Protein AF-A0AB32X8G5-F1 (afdb_monomer_lite)

InterPro domains:
  IPR026834 LHH [PF14411] (61-135)

Secondary structure (DSSP, 8-state):
-------PBPTTTTT--GGGS-HHHHHHHHT-EEEEETTEEEEE-TTS--TT-B-TTS-BHHHHHHTTPPPBPTTSSBEEEEEGGG-TTSPEEEEEHHHHHHTHHHHT---SPP---HHHHHHHHHHHHHHHHHHHHHTT-

Foldseek 3Di:
DPPPAQDFAACVNVVHDLVPADPLVSVQQVQFTWHQAPNAIETHNCQFADQQDADPVRHGQLNCLLQLHFGQGPVRAGWDWAFALLDPNGYTYIDGPVSCVVCVCSRHVHPDDRPDDPVVVSVSSSVVSSVVSVSVVVVVD

pLDDT: mean 88.37, std 14.21, range [30.33, 98.25]

Organism: Helicobacter pylori (strain Cuz20) (NCBI:txid765964)

Structure (mmCIF, N/CA/C/O backbone):
data_AF-A0AB32X8G5-F1
#
_entry.id   AF-A0AB32X8G5-F1
#
loop_
_atom_site.group_PDB
_atom_site.id
_atom_site.type_symbol
_atom_site.label_atom_id
_atom_site.label_alt_id
_atom_site.label_comp_id
_atom_site.label_asym_id
_atom_site.label_entity_id
_atom_site.label_seq_id
_atom_site.pdbx_PDB_ins_code
_atom_site.Cartn_x
_atom_site.Cartn_y
_atom_site.Cartn_z
_atom_site.occupancy
_atom_site.B_iso_or_equiv
_atom_site.auth_seq_id
_atom_site.auth_comp_id
_atom_site.auth_asym_id
_atom_site.auth_atom_id
_atom_site.pdbx_PDB_model_num
ATOM 1 N N . MET A 1 1 ? -16.041 -25.277 3.863 1.00 33.50 1 MET A N 1
ATOM 2 C CA . MET A 1 1 ? -14.688 -25.232 3.270 1.00 33.50 1 MET A CA 1
ATOM 3 C C . MET A 1 1 ? -13.905 -24.215 4.073 1.00 33.50 1 MET A C 1
ATOM 5 O O . MET A 1 1 ? -14.463 -23.167 4.351 1.00 33.50 1 MET A O 1
ATOM 9 N N . LYS A 1 2 ? -12.709 -24.550 4.563 1.00 30.33 2 LYS A N 1
ATOM 10 C CA . LYS A 1 2 ? -11.833 -23.543 5.172 1.00 30.33 2 LYS A CA 1
ATOM 11 C C . LYS A 1 2 ? -11.237 -22.757 4.008 1.00 30.33 2 LYS A C 1
ATOM 13 O O . LYS A 1 2 ? -10.547 -23.369 3.200 1.00 30.33 2 LYS A O 1
ATOM 18 N N . ASP A 1 3 ? -11.580 -21.481 3.873 1.00 35.88 3 ASP A N 1
ATOM 19 C CA . ASP A 1 3 ? -10.955 -20.600 2.888 1.00 35.88 3 ASP A CA 1
ATOM 20 C C . ASP A 1 3 ? -9.457 -20.511 3.209 1.00 35.88 3 ASP A C 1
ATOM 22 O O . ASP A 1 3 ? -9.061 -20.055 4.279 1.00 35.88 3 ASP A O 1
ATOM 26 N N . ILE A 1 4 ? -8.620 -21.022 2.307 1.00 39.66 4 ILE A N 1
ATOM 27 C CA . ILE A 1 4 ? -7.153 -21.047 2.431 1.00 39.66 4 ILE A CA 1
ATOM 28 C C . ILE A 1 4 ? -6.580 -19.727 1.877 1.00 39.66 4 ILE A C 1
ATOM 30 O O . ILE A 1 4 ? -5.634 -19.739 1.102 1.00 39.66 4 ILE A O 1
ATOM 34 N N . SER A 1 5 ? -7.187 -18.575 2.182 1.00 46.22 5 SER A N 1
ATOM 35 C CA . SER A 1 5 ? -6.839 -17.307 1.511 1.00 46.22 5 SER A CA 1
ATOM 36 C C . SER A 1 5 ? -6.097 -16.285 2.370 1.00 46.22 5 SER A C 1
ATOM 38 O O . SER A 1 5 ? -5.919 -15.167 1.912 1.00 46.22 5 SER A O 1
ATOM 40 N N . ASN A 1 6 ? -5.670 -16.629 3.587 1.00 53.47 6 ASN A N 1
ATOM 41 C CA . ASN A 1 6 ? -4.971 -15.692 4.480 1.00 53.47 6 ASN A CA 1
ATOM 42 C C . ASN A 1 6 ? -3.593 -16.231 4.879 1.00 53.47 6 ASN A C 1
ATOM 44 O O . ASN A 1 6 ? -3.297 -16.357 6.066 1.00 53.47 6 ASN A O 1
ATOM 48 N N . GLN A 1 7 ? -2.768 -16.616 3.907 1.00 64.44 7 GLN A N 1
ATOM 49 C CA . GLN A 1 7 ? -1.369 -16.913 4.194 1.00 64.44 7 GLN A CA 1
ATOM 50 C C . GLN A 1 7 ? -0.495 -15.913 3.454 1.00 64.44 7 GLN A C 1
ATOM 52 O O . GLN A 1 7 ? -0.442 -15.919 2.228 1.00 64.44 7 GLN A O 1
ATOM 57 N N . ASP A 1 8 ? 0.151 -15.044 4.228 1.00 79.12 8 ASP A N 1
ATOM 58 C CA . ASP A 1 8 ? 1.194 -14.154 3.737 1.00 79.12 8 ASP A CA 1
ATOM 59 C C . ASP A 1 8 ? 2.262 -14.988 3.015 1.00 79.12 8 ASP A C 1
ATOM 61 O O . ASP A 1 8 ? 2.818 -15.938 3.576 1.00 79.12 8 ASP A O 1
ATOM 65 N N . LEU A 1 9 ? 2.511 -14.645 1.753 1.00 88.12 9 LEU A N 1
ATOM 66 C CA . LEU A 1 9 ? 3.478 -15.311 0.892 1.00 88.12 9 LEU A CA 1
ATOM 67 C C . LEU A 1 9 ? 4.852 -14.654 1.037 1.00 88.12 9 LEU A C 1
ATOM 69 O O . LEU A 1 9 ? 4.972 -13.457 1.321 1.00 88.12 9 LEU A O 1
ATOM 73 N N . SER A 1 10 ? 5.902 -15.432 0.796 1.00 88.88 10 SER A N 1
ATOM 74 C CA . SER A 1 10 ? 7.254 -14.918 0.588 1.00 88.88 10 SER A CA 1
ATOM 75 C C . SER A 1 10 ? 7.521 -14.636 -0.894 1.00 88.88 10 SER A C 1
ATOM 77 O O . SER A 1 10 ? 6.849 -15.168 -1.781 1.00 88.88 10 SER A O 1
ATOM 79 N N . ALA A 1 11 ? 8.562 -13.850 -1.182 1.00 87.81 11 ALA A N 1
ATOM 80 C CA . ALA A 1 11 ? 9.020 -13.626 -2.554 1.00 87.81 11 ALA A CA 1
ATOM 81 C C . ALA A 1 11 ? 9.340 -14.950 -3.281 1.00 87.81 11 ALA A C 1
ATOM 83 O O . ALA A 1 11 ? 9.001 -15.116 -4.452 1.00 87.81 11 ALA A O 1
ATOM 84 N N . SER A 1 12 ? 9.925 -15.923 -2.571 1.00 88.56 12 SER A N 1
ATOM 85 C CA . SER A 1 12 ? 10.227 -17.252 -3.114 1.00 88.56 12 SER A CA 1
ATOM 86 C C . SER A 1 12 ? 8.986 -18.069 -3.463 1.00 88.56 12 SER A C 1
ATOM 88 O O . SER A 1 12 ? 9.007 -18.761 -4.479 1.00 88.56 12 SER A O 1
ATOM 90 N N . ASP A 1 13 ? 7.903 -17.965 -2.684 1.00 89.25 13 ASP A N 1
ATOM 91 C CA . ASP A 1 13 ? 6.652 -18.690 -2.968 1.00 89.25 13 ASP A CA 1
ATOM 92 C C . ASP A 1 13 ? 6.024 -18.233 -4.290 1.00 89.25 13 ASP A C 1
ATOM 94 O O . ASP A 1 13 ? 5.354 -19.002 -4.977 1.00 89.25 13 ASP A O 1
ATOM 98 N N . LEU A 1 14 ? 6.283 -16.980 -4.664 1.00 87.94 14 LEU A N 1
ATOM 99 C CA . LEU A 1 14 ? 5.826 -16.359 -5.901 1.00 87.94 14 LEU A CA 1
ATOM 100 C C . LEU A 1 14 ? 6.855 -16.430 -7.039 1.00 87.94 14 LEU A C 1
ATOM 102 O O . LEU A 1 14 ? 6.602 -15.900 -8.120 1.00 87.94 14 LEU A O 1
ATOM 106 N N . GLY A 1 15 ? 8.016 -17.059 -6.820 1.00 89.81 15 GLY A N 1
ATOM 107 C CA . GLY A 1 15 ? 9.094 -17.114 -7.811 1.00 89.81 15 GLY A CA 1
ATOM 108 C C . GLY A 1 15 ? 9.680 -15.741 -8.162 1.00 89.81 15 GLY A C 1
ATOM 109 O O . GLY A 1 15 ? 10.218 -15.567 -9.254 1.00 89.81 15 GLY A O 1
ATOM 110 N N . ILE A 1 16 ? 9.563 -14.760 -7.262 1.00 89.31 16 ILE A N 1
ATOM 111 C CA . ILE A 1 16 ? 10.069 -13.402 -7.462 1.00 89.31 16 ILE A CA 1
ATOM 112 C C . ILE A 1 16 ? 11.573 -13.395 -7.195 1.00 89.31 16 ILE A C 1
ATOM 114 O O . ILE A 1 16 ? 12.026 -13.584 -6.065 1.00 89.31 16 ILE A O 1
ATOM 118 N N . ASP A 1 17 ? 12.352 -13.121 -8.236 1.00 91.19 17 ASP A N 1
ATOM 119 C CA . ASP A 1 17 ? 13.781 -12.865 -8.100 1.00 91.19 17 ASP A CA 1
ATOM 120 C C . ASP A 1 17 ? 14.014 -11.419 -7.646 1.00 91.19 17 ASP A C 1
ATOM 122 O O . ASP A 1 17 ? 13.997 -10.486 -8.446 1.00 91.19 17 ASP A O 1
ATOM 126 N N . LEU A 1 18 ? 14.263 -11.223 -6.349 1.00 91.06 18 LEU A N 1
ATOM 127 C CA . LEU A 1 18 ? 14.555 -9.901 -5.787 1.00 91.06 18 LEU A CA 1
ATOM 128 C C . LEU A 1 18 ? 15.841 -9.275 -6.358 1.00 91.06 18 LEU A C 1
ATOM 130 O O . LEU A 1 18 ? 16.037 -8.061 -6.256 1.00 91.06 18 LEU A O 1
ATOM 134 N N . SER A 1 19 ? 16.717 -10.070 -6.985 1.00 91.62 19 SER A N 1
ATOM 135 C CA . SER A 1 19 ? 17.991 -9.588 -7.515 1.00 91.62 19 SER A CA 1
ATOM 136 C C . SER A 1 19 ? 17.852 -8.631 -8.698 1.00 91.62 19 SER A C 1
ATOM 138 O O . SER A 1 19 ? 18.757 -7.822 -8.918 1.00 91.62 19 SER A O 1
ATOM 140 N N . VAL A 1 20 ? 16.707 -8.654 -9.386 1.00 89.94 20 VAL A N 1
ATOM 141 C CA . VAL A 1 20 ? 16.425 -7.811 -10.559 1.00 89.94 20 VAL A CA 1
ATOM 142 C C . VAL A 1 20 ? 15.945 -6.399 -10.208 1.00 89.94 20 VAL A C 1
ATOM 144 O O . VAL A 1 20 ? 15.850 -5.555 -11.100 1.00 89.94 20 VAL A O 1
ATOM 147 N N . TYR A 1 21 ? 15.629 -6.137 -8.936 1.00 91.25 21 TYR A N 1
ATOM 148 C CA . TYR A 1 21 ? 15.158 -4.836 -8.453 1.00 91.25 21 TYR A CA 1
ATOM 149 C C . TYR A 1 21 ? 16.320 -3.962 -7.986 1.00 91.25 21 TYR A C 1
ATOM 151 O O . TYR A 1 21 ? 17.347 -4.467 -7.514 1.00 91.25 21 TYR A O 1
ATOM 159 N N . ASN A 1 22 ? 16.165 -2.640 -8.093 1.00 92.50 22 ASN A N 1
ATOM 160 C CA . ASN A 1 22 ? 17.175 -1.726 -7.562 1.00 92.50 22 ASN A CA 1
ATOM 161 C C . ASN A 1 22 ? 17.228 -1.775 -6.024 1.00 92.50 22 ASN A C 1
ATOM 163 O O . ASN A 1 22 ? 16.377 -2.389 -5.385 1.00 92.50 22 ASN A O 1
ATOM 167 N N . GLU A 1 23 ? 18.247 -1.154 -5.430 1.00 94.75 23 GLU A N 1
ATOM 168 C CA . GLU A 1 23 ? 18.486 -1.205 -3.981 1.00 94.75 23 GLU A CA 1
ATOM 169 C C . GLU A 1 23 ? 17.263 -0.765 -3.160 1.00 94.75 23 GLU A C 1
ATOM 171 O O . GLU A 1 23 ? 16.889 -1.449 -2.211 1.00 94.75 23 GLU A O 1
ATOM 176 N N . ILE A 1 24 ? 16.591 0.315 -3.569 1.00 94.94 24 ILE A N 1
ATOM 177 C CA . ILE A 1 24 ? 15.431 0.859 -2.854 1.00 94.94 24 ILE A CA 1
ATOM 178 C C . ILE A 1 24 ? 14.199 -0.032 -3.017 1.00 94.94 24 ILE A C 1
ATOM 180 O O . ILE A 1 24 ? 13.537 -0.361 -2.035 1.00 94.94 24 ILE A O 1
ATOM 184 N N . GLU A 1 25 ? 13.888 -0.445 -4.247 1.00 94.12 25 GLU A N 1
ATOM 185 C CA . GLU A 1 25 ? 12.762 -1.351 -4.513 1.00 94.12 25 GLU A CA 1
ATOM 186 C C . GLU A 1 25 ? 12.924 -2.665 -3.742 1.00 94.12 25 GLU A C 1
ATOM 188 O O . GLU A 1 25 ? 11.992 -3.124 -3.084 1.00 94.12 25 GLU A O 1
ATOM 193 N N . ARG A 1 26 ? 14.131 -3.237 -3.772 1.00 95.19 26 ARG A N 1
ATOM 194 C CA . ARG A 1 26 ? 14.470 -4.469 -3.062 1.00 95.19 26 ARG A CA 1
ATOM 195 C C . ARG A 1 26 ? 14.322 -4.315 -1.558 1.00 95.19 26 ARG A C 1
ATOM 197 O O . ARG A 1 26 ? 13.701 -5.175 -0.947 1.00 95.19 26 ARG A O 1
ATOM 204 N N . GLN A 1 27 ? 14.827 -3.223 -0.984 1.00 95.62 27 GLN A N 1
ATOM 205 C CA . GLN A 1 27 ? 14.679 -2.957 0.443 1.00 95.62 27 GLN A CA 1
ATOM 206 C C . GLN A 1 27 ? 13.199 -2.991 0.855 1.00 95.62 27 GLN A C 1
ATOM 208 O O . GLN A 1 27 ? 12.834 -3.654 1.823 1.00 95.62 27 GLN A O 1
ATOM 213 N N . PHE A 1 28 ? 12.322 -2.323 0.103 1.00 95.88 28 PHE A N 1
ATOM 214 C CA . PHE A 1 28 ? 10.896 -2.321 0.427 1.00 95.88 28 PHE A CA 1
ATOM 215 C C . PHE A 1 28 ? 10.241 -3.697 0.247 1.00 95.88 28 PHE A C 1
ATOM 217 O O . PHE A 1 28 ? 9.390 -4.068 1.057 1.00 95.88 28 PHE A O 1
ATOM 224 N N . LEU A 1 29 ? 10.638 -4.464 -0.772 1.00 95.44 29 LEU A N 1
ATOM 225 C CA . LEU A 1 29 ? 10.162 -5.835 -0.989 1.00 95.44 29 LEU A CA 1
ATOM 226 C C . LEU A 1 29 ? 10.609 -6.786 0.136 1.00 95.44 29 LEU A C 1
ATOM 228 O O . LEU A 1 29 ? 9.822 -7.616 0.579 1.00 95.44 29 LEU A O 1
ATOM 232 N N . GLU A 1 30 ? 11.837 -6.646 0.635 1.00 94.50 30 GLU A N 1
ATOM 233 C CA . GLU A 1 30 ? 12.375 -7.437 1.754 1.00 94.50 30 GLU A CA 1
ATOM 234 C C . GLU A 1 30 ? 11.686 -7.117 3.092 1.00 94.50 30 GLU A C 1
ATOM 236 O O . GLU A 1 30 ? 11.571 -7.978 3.963 1.00 94.50 30 GLU A O 1
ATOM 241 N N . GLU A 1 31 ? 11.188 -5.889 3.258 1.00 94.00 31 GLU A N 1
ATOM 242 C CA . GLU A 1 31 ? 10.407 -5.463 4.427 1.00 94.00 31 GLU A CA 1
ATOM 243 C C . GLU A 1 31 ? 8.924 -5.880 4.367 1.00 94.00 31 GLU A C 1
ATOM 245 O O . GLU A 1 31 ? 8.165 -5.598 5.304 1.00 94.00 31 GLU A O 1
ATOM 250 N N . SER A 1 32 ? 8.499 -6.516 3.274 1.00 95.12 32 SER A N 1
ATOM 251 C CA . SER A 1 32 ? 7.097 -6.806 2.983 1.00 95.12 32 SER A CA 1
ATOM 252 C C . SER A 1 32 ? 6.722 -8.273 3.170 1.00 95.12 32 SER A C 1
ATOM 254 O O . SER A 1 32 ? 7.554 -9.177 3.152 1.00 95.12 32 SER A O 1
ATOM 256 N N . VAL A 1 33 ? 5.417 -8.497 3.288 1.00 94.25 33 VAL A N 1
ATOM 257 C CA . VAL A 1 33 ? 4.777 -9.783 2.997 1.00 94.25 33 VAL A CA 1
ATOM 258 C C . VAL A 1 33 ? 4.028 -9.680 1.675 1.00 94.25 33 VAL A C 1
ATOM 260 O O . VAL A 1 33 ? 3.649 -8.582 1.265 1.00 94.25 33 VAL A O 1
ATOM 2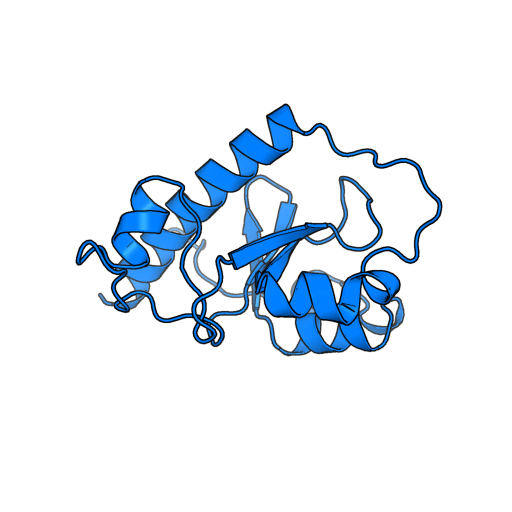63 N N . PHE A 1 34 ? 3.802 -10.801 1.001 1.00 94.44 34 PHE A N 1
ATOM 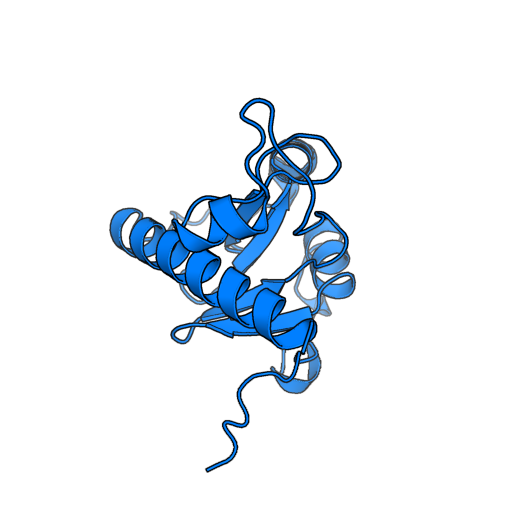264 C CA . PHE A 1 34 ? 3.180 -10.803 -0.318 1.00 94.44 34 PHE A CA 1
ATOM 265 C C . PHE A 1 34 ? 1.7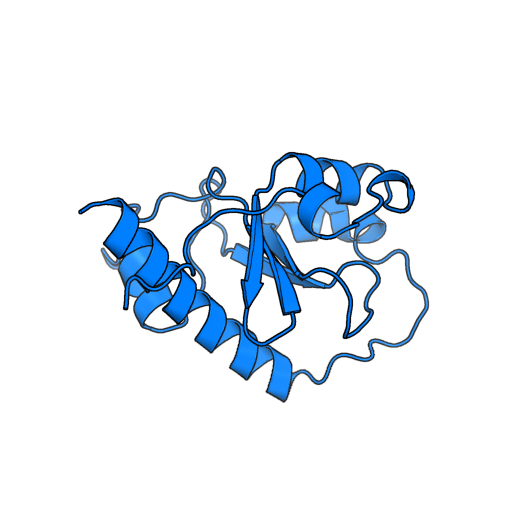82 -11.405 -0.296 1.00 94.44 34 PHE A C 1
ATOM 267 O O . PHE A 1 34 ? 1.468 -12.284 0.504 1.00 94.44 34 PHE A O 1
ATOM 274 N N . ASP A 1 35 ? 0.952 -10.931 -1.216 1.00 93.44 35 ASP A N 1
ATOM 275 C CA . ASP A 1 35 ? -0.400 -11.420 -1.440 1.00 93.44 35 ASP A CA 1
ATOM 276 C C . ASP A 1 35 ? -0.760 -11.334 -2.927 1.00 93.44 35 ASP A C 1
ATOM 278 O O . ASP A 1 35 ? -0.147 -10.578 -3.685 1.00 93.44 35 ASP A O 1
ATOM 282 N N . VAL A 1 36 ? -1.773 -12.086 -3.351 1.00 92.00 36 VAL A N 1
ATOM 283 C CA . VAL A 1 36 ? -2.326 -12.026 -4.704 1.00 92.00 36 VAL A CA 1
ATOM 284 C C . VAL A 1 36 ? -3.763 -11.529 -4.631 1.00 92.00 36 VAL A C 1
ATOM 286 O O . VAL A 1 36 ? -4.696 -12.261 -4.302 1.00 92.00 36 VAL A O 1
ATOM 289 N N . VAL A 1 37 ? -3.961 -10.270 -5.013 1.00 91.38 37 VAL A N 1
ATOM 290 C CA . VAL A 1 37 ? -5.265 -9.608 -4.977 1.00 91.38 37 VAL A CA 1
ATOM 291 C C . VAL A 1 37 ? -5.746 -9.370 -6.400 1.00 91.38 37 VAL A C 1
ATOM 293 O O . VAL A 1 37 ? -5.110 -8.653 -7.162 1.00 91.38 37 VAL A O 1
ATOM 296 N N . ASP A 1 38 ? -6.882 -9.969 -6.770 1.00 89.44 38 ASP A N 1
ATOM 297 C CA . ASP A 1 38 ? -7.484 -9.828 -8.111 1.00 89.44 38 ASP A CA 1
ATOM 298 C C . ASP A 1 38 ? -6.496 -10.126 -9.259 1.00 89.44 38 ASP A C 1
ATOM 300 O O . ASP A 1 38 ? -6.506 -9.467 -10.296 1.00 89.44 38 ASP A O 1
ATOM 304 N N . GLY A 1 39 ? -5.619 -11.117 -9.058 1.00 88.88 39 GLY A N 1
ATOM 305 C CA . GLY A 1 39 ? -4.607 -11.523 -10.037 1.00 88.88 39 GLY A CA 1
ATOM 306 C C . GLY A 1 39 ? -3.358 -10.637 -10.087 1.00 88.88 39 GLY A C 1
ATOM 307 O O . GLY A 1 39 ? -2.492 -10.889 -10.918 1.00 88.88 39 GLY A O 1
ATOM 308 N N . LYS A 1 40 ? -3.237 -9.630 -9.212 1.00 90.75 40 LYS A N 1
ATOM 309 C CA . LYS A 1 40 ? -2.039 -8.791 -9.077 1.00 90.75 40 LYS A CA 1
ATOM 310 C C . LYS A 1 40 ? -1.285 -9.129 -7.794 1.00 90.75 40 LYS A C 1
ATOM 312 O O . LYS A 1 40 ? -1.898 -9.289 -6.739 1.00 90.75 40 LYS A O 1
ATOM 317 N N . ILE A 1 41 ? 0.041 -9.212 -7.884 1.00 93.94 41 ILE A N 1
ATOM 318 C CA . ILE A 1 41 ? 0.906 -9.394 -6.715 1.00 93.94 41 ILE A CA 1
ATOM 319 C C . ILE A 1 41 ? 0.995 -8.063 -5.969 1.00 93.94 41 ILE A C 1
ATOM 321 O O . ILE A 1 41 ? 1.344 -7.039 -6.562 1.00 93.94 41 ILE A O 1
ATOM 325 N N . VAL A 1 42 ? 0.702 -8.086 -4.670 1.00 95.81 42 VAL A N 1
ATOM 326 C CA . VAL A 1 42 ? 0.814 -6.930 -3.784 1.00 95.81 42 VAL A CA 1
ATOM 327 C C . VAL A 1 42 ? 1.809 -7.216 -2.664 1.00 95.81 42 VAL A C 1
ATOM 329 O O . VAL A 1 42 ? 1.711 -8.219 -1.966 1.00 95.81 42 VAL A O 1
ATOM 332 N N . SER A 1 43 ? 2.756 -6.303 -2.493 1.00 96.44 43 SER A N 1
ATOM 333 C CA . SER A 1 43 ? 3.750 -6.263 -1.428 1.00 96.44 43 SER A CA 1
ATOM 334 C C . SER A 1 43 ? 3.219 -5.385 -0.290 1.00 96.44 43 SER A C 1
ATOM 336 O O . SER A 1 43 ? 3.189 -4.155 -0.404 1.00 96.44 43 SER A O 1
ATOM 338 N N . LYS A 1 44 ? 2.753 -6.024 0.788 1.00 96.44 44 LYS A N 1
ATOM 339 C CA . LYS A 1 44 ? 2.102 -5.403 1.951 1.00 96.44 44 LYS A CA 1
ATOM 340 C C . LYS A 1 44 ? 3.139 -5.093 3.035 1.00 96.44 44 LYS A C 1
ATOM 342 O O . LYS A 1 44 ? 3.901 -5.968 3.448 1.00 96.44 44 LYS A O 1
ATOM 347 N N . ARG A 1 45 ? 3.151 -3.860 3.549 1.00 96.25 45 ARG A N 1
ATOM 348 C CA . ARG A 1 45 ? 4.105 -3.379 4.567 1.00 96.25 45 ARG A CA 1
ATOM 349 C C . ARG A 1 45 ? 3.389 -3.093 5.884 1.00 96.25 45 ARG A C 1
ATOM 351 O O . ARG A 1 45 ? 3.263 -1.954 6.321 1.00 96.25 45 ARG A O 1
ATOM 358 N N . ASN A 1 46 ? 2.969 -4.153 6.577 1.00 93.56 46 ASN A N 1
ATOM 359 C CA . ASN A 1 46 ? 2.125 -4.102 7.788 1.00 93.56 46 ASN A CA 1
ATOM 360 C C . ASN A 1 46 ? 2.666 -3.185 8.904 1.00 93.56 46 ASN A C 1
ATOM 362 O O . ASN A 1 46 ? 1.913 -2.729 9.757 1.00 93.56 46 ASN A O 1
ATOM 366 N N . LYS A 1 47 ? 3.978 -2.924 8.930 1.00 94.19 47 LYS A N 1
ATOM 367 C CA . LYS A 1 47 ? 4.641 -2.141 9.982 1.00 94.19 47 LYS A CA 1
ATOM 368 C C . LYS A 1 47 ? 4.580 -0.624 9.773 1.00 94.19 47 LYS A C 1
ATOM 370 O O . LYS A 1 47 ? 4.905 0.092 10.725 1.00 94.19 47 LYS A O 1
ATOM 375 N N . ILE A 1 48 ? 4.196 -0.123 8.591 1.00 95.69 48 ILE A N 1
ATOM 376 C CA . ILE A 1 48 ? 4.254 1.321 8.274 1.00 95.69 48 ILE A CA 1
ATOM 377 C C . ILE A 1 48 ? 2.994 2.098 8.675 1.00 95.69 48 ILE A C 1
ATOM 379 O O . ILE A 1 48 ? 3.007 3.325 8.634 1.00 95.69 48 ILE A O 1
ATOM 383 N N . PHE A 1 49 ? 1.937 1.415 9.119 1.00 96.44 49 PHE A N 1
ATOM 384 C CA . PHE A 1 49 ? 0.717 2.019 9.664 1.00 96.44 49 PHE A CA 1
ATOM 385 C C . PHE A 1 49 ? 0.181 1.188 10.842 1.00 96.44 49 PHE A C 1
ATOM 387 O O . PHE A 1 49 ? 0.621 0.060 11.057 1.00 96.44 49 PHE A O 1
ATOM 394 N N . ASP A 1 50 ? -0.751 1.744 11.616 1.00 96.19 50 ASP A N 1
ATOM 395 C CA . ASP A 1 50 ? -1.527 1.017 12.630 1.00 96.19 50 ASP A CA 1
ATOM 396 C C . ASP A 1 50 ? -3.014 1.079 12.259 1.00 96.19 50 ASP A C 1
ATOM 398 O O . ASP A 1 50 ? -3.550 2.158 12.007 1.00 96.19 50 ASP A O 1
ATOM 402 N N . LYS A 1 51 ? -3.704 -0.069 12.216 1.00 96.06 51 LYS A N 1
ATOM 403 C CA . LYS A 1 51 ? -5.132 -0.141 11.860 1.00 96.06 51 LYS A CA 1
ATOM 404 C C . LYS A 1 51 ? -6.037 0.645 12.819 1.00 96.06 51 LYS A C 1
ATOM 406 O O . LYS A 1 51 ? -7.096 1.108 12.399 1.00 96.06 51 LYS A O 1
ATOM 411 N N . ASN A 1 52 ? -5.626 0.810 14.075 1.00 96.56 52 ASN A N 1
ATOM 412 C CA . ASN A 1 52 ? -6.399 1.494 15.111 1.00 96.56 52 ASN A CA 1
ATOM 413 C C . ASN A 1 52 ? -6.062 2.987 15.228 1.00 96.56 52 ASN A C 1
ATOM 415 O O . ASN A 1 52 ? -6.777 3.710 15.924 1.00 96.56 52 ASN A O 1
ATOM 419 N N . GLU A 1 53 ? -4.996 3.454 1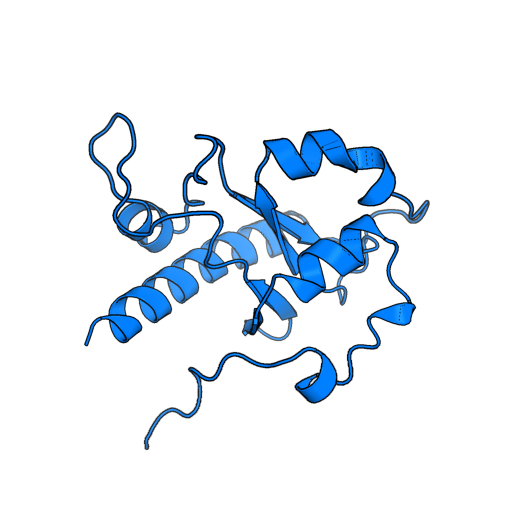4.570 1.00 96.62 53 GLU A N 1
ATOM 420 C CA . GLU A 1 53 ? -4.634 4.871 14.553 1.00 96.62 53 GLU A CA 1
ATOM 421 C C . GLU A 1 53 ? -5.744 5.689 13.898 1.00 96.62 53 GLU A C 1
ATOM 423 O O . GLU A 1 53 ? -6.305 5.290 12.874 1.00 96.62 53 GLU A O 1
ATOM 428 N N . LYS A 1 54 ? -6.077 6.820 14.523 1.00 96.19 54 LYS A N 1
ATOM 429 C CA . LYS A 1 54 ? -7.194 7.673 14.132 1.00 96.19 54 LYS A CA 1
ATOM 430 C C . LYS A 1 54 ? -6.716 8.973 13.516 1.00 96.19 54 LYS A C 1
ATOM 432 O O . LYS A 1 54 ? -5.770 9.587 13.998 1.00 96.19 54 LYS A O 1
ATOM 437 N N . ASP A 1 55 ? -7.431 9.418 12.493 1.00 91.19 55 ASP A N 1
ATOM 438 C CA . ASP A 1 55 ? -7.234 10.732 11.899 1.00 91.19 55 ASP A CA 1
ATOM 439 C C . ASP A 1 55 ? -7.843 11.864 12.752 1.00 91.19 55 ASP A C 1
ATOM 441 O O . ASP A 1 55 ? -8.474 11.641 13.790 1.00 91.19 55 ASP A O 1
ATOM 445 N N . GLY A 1 56 ? -7.676 13.110 12.293 1.00 90.38 56 GLY A N 1
ATOM 446 C CA . GLY A 1 56 ? -8.208 14.300 12.969 1.00 90.38 56 GLY A CA 1
ATOM 447 C C . GLY A 1 56 ? -9.738 14.346 13.098 1.00 90.38 56 GLY A C 1
ATOM 448 O O . GLY A 1 56 ? -10.249 15.137 13.885 1.00 90.38 56 GLY A O 1
ATOM 449 N N . ASN A 1 57 ? -10.468 13.487 12.380 1.00 92.31 57 ASN A N 1
ATOM 450 C CA . ASN A 1 57 ? -11.919 13.324 12.489 1.00 92.31 57 ASN A CA 1
ATOM 451 C C . ASN A 1 57 ? -12.305 12.116 13.364 1.00 92.31 57 ASN A C 1
ATOM 453 O O . ASN A 1 57 ? -13.455 11.680 13.327 1.00 92.31 57 ASN A O 1
ATOM 457 N N . ASN A 1 58 ? -11.367 11.578 14.157 1.00 94.38 58 ASN A N 1
ATOM 458 C CA . ASN A 1 58 ? -11.549 10.418 15.037 1.00 94.38 58 ASN A CA 1
ATOM 459 C C . ASN A 1 58 ? -11.880 9.114 14.282 1.00 94.38 58 ASN A C 1
ATOM 461 O O . ASN A 1 58 ? -12.441 8.189 14.875 1.00 94.38 58 ASN A O 1
ATOM 465 N N . LYS A 1 59 ? -11.508 9.026 12.999 1.00 96.56 59 LYS A N 1
ATOM 466 C CA . LYS A 1 59 ? -11.714 7.844 12.160 1.00 96.56 59 LYS A CA 1
ATOM 467 C C . LYS A 1 59 ? -10.448 7.006 12.077 1.00 96.56 59 LYS A C 1
ATOM 469 O O . LYS A 1 59 ? -9.396 7.511 11.690 1.00 96.56 59 LYS A O 1
ATOM 474 N N . SER A 1 60 ? -10.554 5.731 12.424 1.00 97.81 60 SER A N 1
ATOM 475 C CA . SER A 1 60 ? -9.445 4.781 12.384 1.00 97.81 60 SER A CA 1
ATOM 476 C C . SER A 1 60 ? -9.018 4.434 10.957 1.00 97.81 60 SER A C 1
ATOM 478 O O . SER A 1 60 ? -9.804 4.495 10.008 1.00 97.81 60 SER A O 1
ATOM 480 N N . ASN A 1 61 ? -7.772 4.001 10.799 1.00 98.12 61 ASN A N 1
ATOM 481 C CA . ASN A 1 61 ? -7.270 3.457 9.542 1.00 98.12 61 ASN A CA 1
ATOM 482 C C . ASN A 1 61 ? -8.088 2.266 9.042 1.00 98.12 61 ASN A C 1
ATOM 484 O O . ASN A 1 61 ? -8.317 2.154 7.837 1.00 98.12 61 ASN A O 1
ATOM 488 N N . LEU A 1 62 ? -8.582 1.420 9.948 1.00 97.88 62 LEU A N 1
ATOM 489 C CA . LEU A 1 62 ? -9.491 0.337 9.599 1.00 97.88 62 LEU A CA 1
ATOM 490 C C . LEU A 1 62 ? -10.775 0.870 8.945 1.00 97.88 62 LEU A C 1
ATOM 492 O O . LEU A 1 62 ? -11.121 0.445 7.844 1.00 97.88 62 LEU A O 1
ATOM 496 N N . GLU A 1 63 ? -11.427 1.862 9.556 1.00 97.88 63 GLU A N 1
ATOM 497 C CA . GLU A 1 63 ? -12.639 2.494 9.011 1.00 97.88 63 GLU A CA 1
ATOM 498 C C . GLU A 1 63 ? -12.379 3.204 7.673 1.00 97.88 63 GLU A C 1
ATOM 500 O O . GLU A 1 63 ? -13.208 3.161 6.762 1.00 97.88 63 GLU A O 1
ATOM 505 N N . ARG A 1 64 ? -11.212 3.840 7.506 1.00 97.88 64 ARG A N 1
ATOM 506 C CA . ARG A 1 64 ? -10.805 4.426 6.216 1.00 97.88 64 ARG A CA 1
ATOM 507 C C . ARG A 1 64 ? -10.728 3.348 5.134 1.00 97.88 64 ARG A C 1
ATOM 509 O O . ARG A 1 64 ? -11.297 3.518 4.053 1.00 97.88 64 ARG A O 1
ATOM 516 N N . MET A 1 65 ? -10.080 2.227 5.432 1.00 98.00 65 MET A N 1
ATOM 517 C CA . MET A 1 65 ? -9.907 1.127 4.485 1.00 98.00 65 MET A CA 1
ATOM 518 C C . MET A 1 65 ? -11.219 0.402 4.156 1.00 98.00 65 MET A C 1
ATOM 520 O O . MET A 1 65 ? -11.446 0.079 2.989 1.00 98.00 65 MET A O 1
ATOM 524 N N . GLN A 1 66 ? -12.138 0.242 5.115 1.00 97.69 66 GLN A N 1
ATOM 525 C CA . GLN A 1 66 ? -13.488 -0.302 4.877 1.00 97.69 66 GLN A CA 1
ATOM 526 C C . GLN A 1 66 ? -14.284 0.513 3.837 1.00 97.69 66 GLN A C 1
ATOM 528 O O . GLN A 1 66 ? -15.074 -0.031 3.059 1.00 97.69 66 GLN A O 1
ATOM 533 N N . GLU A 1 67 ? -14.042 1.820 3.752 1.00 97.06 67 GLU A N 1
ATOM 534 C CA . GLU A 1 67 ? -14.640 2.691 2.733 1.00 97.06 67 GLU A CA 1
ATOM 535 C C . GLU A 1 67 ? -13.900 2.667 1.385 1.00 97.06 67 GLU A C 1
ATOM 537 O O . GLU A 1 67 ? -14.381 3.209 0.382 1.00 97.06 67 GLU A O 1
ATOM 542 N N . GLY A 1 68 ? -12.758 1.983 1.325 1.00 97.19 68 GLY A N 1
ATOM 543 C CA . GLY A 1 68 ? -11.855 1.947 0.177 1.00 97.19 68 GLY A CA 1
ATOM 544 C C . GLY A 1 68 ? -10.898 3.138 0.116 1.00 97.19 68 GLY A C 1
ATOM 545 O O . GLY A 1 68 ? -10.377 3.439 -0.962 1.00 97.19 68 GLY A O 1
ATOM 546 N N . ASN A 1 69 ? -10.693 3.838 1.234 1.00 97.50 69 ASN A N 1
ATOM 547 C CA . ASN A 1 69 ? -9.723 4.921 1.356 1.00 97.50 69 ASN A CA 1
ATOM 548 C C . ASN A 1 69 ? -8.383 4.394 1.878 1.00 97.50 69 ASN A C 1
ATOM 550 O O . ASN A 1 69 ? -8.328 3.402 2.598 1.00 97.50 69 ASN A O 1
ATOM 554 N N . ALA A 1 70 ? -7.301 5.088 1.527 1.00 97.50 70 ALA A N 1
ATOM 555 C CA . ALA A 1 70 ? -5.980 4.750 2.036 1.00 97.50 70 ALA A CA 1
ATOM 556 C C . ALA A 1 70 ? -5.885 5.033 3.550 1.00 97.50 70 ALA A C 1
ATOM 558 O O . ALA A 1 70 ? -6.424 6.056 4.016 1.00 97.50 70 ALA A O 1
ATOM 559 N N . PRO A 1 71 ? -5.187 4.175 4.315 1.00 98.00 71 PRO A N 1
ATOM 560 C CA . PRO A 1 71 ? -4.812 4.496 5.682 1.00 98.00 71 PRO A CA 1
ATOM 561 C C . PRO A 1 71 ? -3.789 5.645 5.702 1.00 98.00 71 PRO A C 1
ATOM 563 O O . PRO A 1 71 ? -3.152 5.967 4.693 1.00 98.00 71 PRO A O 1
ATOM 566 N N . LEU A 1 72 ? -3.648 6.272 6.863 1.00 98.00 72 LEU A N 1
ATOM 567 C CA . LEU A 1 72 ? -2.522 7.121 7.218 1.00 98.00 72 LEU A CA 1
ATOM 568 C C . LEU A 1 72 ? -1.400 6.244 7.777 1.00 98.00 72 LEU A C 1
ATOM 570 O O . LEU A 1 72 ? -1.631 5.394 8.635 1.00 98.00 72 LEU A O 1
ATOM 574 N N . CYS A 1 73 ? -0.194 6.442 7.269 1.00 97.12 73 CYS A N 1
ATOM 575 C CA . CYS A 1 73 ? 1.020 5.815 7.757 1.00 97.12 73 CYS A CA 1
ATOM 576 C C . CYS A 1 73 ? 1.522 6.527 9.021 1.00 97.12 73 CYS A C 1
ATOM 578 O O . CYS A 1 73 ? 1.108 7.642 9.332 1.00 97.12 73 CYS A O 1
ATOM 580 N N . LYS A 1 74 ? 2.468 5.900 9.727 1.00 95.50 74 LYS A N 1
ATOM 581 C CA . LYS A 1 74 ? 3.059 6.404 10.984 1.00 95.50 74 LYS A CA 1
ATOM 582 C C . LYS A 1 74 ? 3.761 7.759 10.856 1.00 95.50 74 LYS A C 1
ATOM 584 O O . LYS A 1 74 ? 4.041 8.402 11.861 1.00 95.50 74 LYS A O 1
ATOM 589 N N . ASP A 1 75 ? 4.080 8.180 9.634 1.00 94.38 75 ASP A N 1
ATOM 590 C CA . ASP A 1 75 ? 4.617 9.508 9.325 1.00 94.38 75 ASP A CA 1
ATOM 591 C C . ASP A 1 75 ? 3.518 10.578 9.153 1.00 94.38 75 ASP A C 1
ATOM 593 O O . ASP A 1 75 ? 3.817 11.724 8.819 1.00 94.38 75 ASP A O 1
ATOM 597 N N . GLY A 1 76 ? 2.250 10.217 9.374 1.00 94.50 76 GLY A N 1
ATOM 598 C CA . GLY A 1 76 ? 1.075 11.069 9.199 1.00 94.50 76 GLY A CA 1
ATOM 599 C C . GLY A 1 76 ? 0.631 11.233 7.743 1.00 94.50 76 GLY A C 1
ATOM 600 O O . GLY A 1 76 ? -0.357 11.922 7.479 1.00 94.50 76 GLY A O 1
ATOM 601 N N . MET A 1 77 ? 1.330 10.615 6.786 1.00 96.31 77 MET A N 1
ATOM 602 C CA . MET A 1 77 ? 1.032 10.735 5.361 1.00 96.31 77 MET A CA 1
ATOM 603 C C . MET A 1 77 ? 0.165 9.579 4.873 1.00 96.31 77 MET A C 1
ATOM 605 O O . MET A 1 77 ? 0.152 8.498 5.447 1.00 96.31 77 MET A O 1
ATOM 609 N N . SER A 1 78 ? -0.582 9.789 3.788 1.00 96.81 78 SER A N 1
ATOM 610 C CA . SER A 1 78 ? -1.377 8.704 3.204 1.00 96.81 78 SER A CA 1
ATOM 611 C C . SER A 1 78 ? -0.483 7.613 2.615 1.00 96.81 78 SER A C 1
ATOM 613 O O . SER A 1 78 ? 0.562 7.902 2.026 1.00 96.81 78 SER A O 1
ATOM 615 N N . MET A 1 79 ? -0.931 6.367 2.747 1.00 98.25 79 MET A N 1
ATOM 616 C CA . MET A 1 79 ? -0.371 5.246 2.004 1.00 98.25 79 MET A CA 1
ATOM 617 C C . MET A 1 79 ? -0.700 5.377 0.514 1.00 98.25 79 MET A C 1
ATOM 619 O O . MET A 1 79 ? -1.811 5.752 0.132 1.00 98.25 79 MET A O 1
ATOM 623 N N . GLU A 1 80 ? 0.252 5.003 -0.326 1.00 97.19 80 GLU A N 1
ATOM 624 C CA . GLU A 1 80 ? 0.129 4.967 -1.774 1.00 97.19 80 GLU A CA 1
ATOM 625 C C . GLU A 1 80 ? 0.445 3.560 -2.293 1.00 97.19 80 GLU A C 1
ATOM 627 O O . GLU A 1 80 ? 1.267 2.844 -1.724 1.00 97.19 80 GLU A O 1
ATOM 632 N N . LEU A 1 81 ? -0.242 3.159 -3.368 1.00 95.88 81 LEU A N 1
ATOM 633 C CA . LEU A 1 81 ? 0.048 1.927 -4.100 1.00 95.88 81 LEU A CA 1
ATOM 634 C C . LEU A 1 81 ? 0.846 2.287 -5.350 1.00 95.88 81 LEU A C 1
ATOM 636 O O . LEU A 1 81 ? 0.354 3.045 -6.192 1.00 95.88 81 LEU A O 1
ATOM 640 N N . HIS A 1 82 ? 2.045 1.730 -5.481 1.00 92.81 82 HIS A N 1
ATOM 641 C CA . HIS A 1 82 ? 2.952 1.996 -6.597 1.00 92.81 82 HIS A CA 1
ATOM 642 C C . HIS A 1 82 ? 3.225 0.723 -7.396 1.00 92.81 82 HIS A C 1
ATOM 644 O O . HIS A 1 82 ? 3.451 -0.322 -6.801 1.00 92.81 82 HIS A O 1
ATOM 650 N N . HIS A 1 83 ? 3.221 0.797 -8.728 1.00 89.94 83 HIS A N 1
ATOM 651 C CA . HIS A 1 83 ? 3.655 -0.332 -9.561 1.00 89.94 83 HIS A CA 1
ATOM 652 C C . HIS A 1 83 ? 5.156 -0.233 -9.790 1.00 89.94 83 HIS A C 1
ATOM 654 O O . HIS A 1 83 ? 5.635 0.748 -10.372 1.00 89.94 83 HIS A O 1
ATOM 660 N N . LEU A 1 84 ? 5.892 -1.264 -9.389 1.00 88.50 84 LEU A N 1
ATOM 661 C CA . LEU A 1 84 ? 7.309 -1.358 -9.707 1.00 88.50 84 LEU A CA 1
ATOM 662 C C . LEU A 1 84 ? 7.500 -1.453 -11.225 1.00 88.50 84 LEU A C 1
ATOM 664 O O . LEU A 1 84 ? 6.711 -2.087 -11.926 1.00 88.50 84 LEU A O 1
ATOM 668 N N . ARG A 1 85 ? 8.541 -0.782 -11.735 1.00 78.50 85 ARG A N 1
ATOM 669 C CA . ARG A 1 85 ? 8.929 -0.755 -13.163 1.00 78.50 85 ARG A CA 1
ATOM 670 C C . ARG A 1 85 ? 7.885 -0.215 -14.157 1.00 78.50 85 ARG A C 1
ATOM 672 O O . ARG A 1 85 ? 8.143 -0.245 -15.358 1.00 78.50 85 ARG A O 1
ATOM 679 N N . GLN A 1 86 ? 6.755 0.316 -13.677 1.00 70.75 86 GLN A N 1
ATOM 680 C CA . GLN A 1 86 ? 5.644 0.833 -14.498 1.00 70.75 86 GLN A CA 1
ATOM 681 C C . GLN A 1 86 ? 5.014 -0.199 -15.457 1.00 70.75 86 GLN A C 1
ATOM 683 O O . GLN A 1 86 ? 4.384 0.187 -16.442 1.00 70.75 86 GLN A O 1
ATOM 688 N N . GLU A 1 87 ? 5.166 -1.488 -15.158 1.00 71.12 87 GLU A N 1
ATOM 689 C CA . GLU A 1 87 ? 4.581 -2.607 -15.908 1.00 71.12 87 GLU A CA 1
ATOM 690 C C . GLU A 1 87 ? 3.190 -2.934 -15.310 1.00 71.12 87 GLU A C 1
ATOM 692 O O . GLU A 1 87 ? 3.026 -2.899 -14.087 1.00 71.12 87 GLU A O 1
ATOM 697 N N . ASP A 1 88 ? 2.158 -3.192 -16.132 1.00 67.44 88 ASP A N 1
ATOM 698 C CA . ASP A 1 88 ? 0.795 -3.479 -15.619 1.00 67.44 88 ASP A CA 1
ATOM 699 C C . ASP A 1 88 ? 0.729 -4.822 -14.864 1.00 67.44 88 ASP A C 1
ATOM 701 O O . ASP A 1 88 ? -0.076 -4.991 -13.945 1.00 67.44 88 ASP A O 1
ATOM 705 N N . ASP A 1 89 ? 1.613 -5.761 -15.200 1.00 71.56 89 ASP A N 1
ATOM 706 C CA . ASP A 1 89 ? 1.849 -7.017 -14.482 1.00 71.56 89 ASP A CA 1
ATOM 707 C C . ASP A 1 89 ? 2.919 -6.898 -13.378 1.00 71.56 89 ASP A C 1
ATOM 709 O O . ASP A 1 89 ? 3.233 -7.882 -12.705 1.00 71.56 89 ASP A O 1
ATOM 713 N N . GLY A 1 90 ? 3.453 -5.694 -13.151 1.00 84.19 90 GLY A N 1
ATOM 714 C CA . GLY A 1 90 ? 4.429 -5.419 -12.105 1.00 84.19 90 GLY A CA 1
ATOM 715 C C . GLY A 1 90 ? 3.855 -5.569 -10.694 1.00 84.19 90 GLY A C 1
ATOM 716 O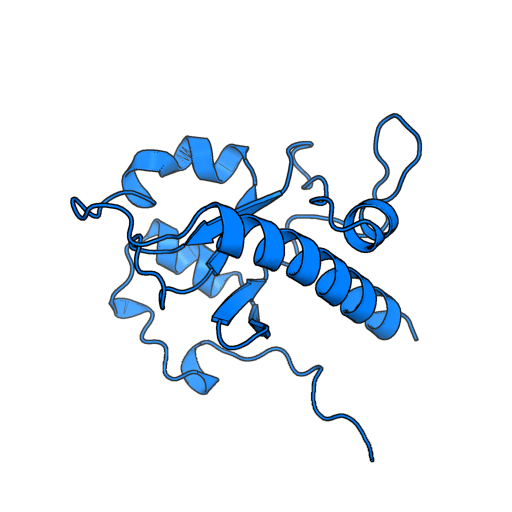 O . GLY A 1 90 ? 2.662 -5.372 -10.447 1.00 84.19 90 GLY A O 1
ATOM 717 N N . ILE A 1 91 ? 4.738 -5.877 -9.738 1.00 92.56 91 ILE A N 1
ATOM 718 C CA . ILE A 1 91 ? 4.392 -5.921 -8.311 1.00 92.56 91 ILE A CA 1
ATOM 719 C C . ILE A 1 91 ? 3.873 -4.548 -7.878 1.00 92.56 91 ILE A C 1
ATOM 721 O O . ILE A 1 91 ? 4.521 -3.523 -8.115 1.00 92.56 91 ILE A O 1
ATOM 725 N N . ILE A 1 92 ? 2.726 -4.537 -7.200 1.00 95.12 92 ILE A N 1
ATOM 726 C CA . ILE A 1 92 ? 2.201 -3.350 -6.530 1.00 95.12 92 ILE A CA 1
ATOM 727 C C . ILE A 1 92 ? 2.770 -3.305 -5.116 1.00 95.12 92 ILE A C 1
ATOM 729 O O . ILE A 1 92 ? 2.652 -4.274 -4.377 1.00 95.12 92 ILE A O 1
ATOM 733 N N . ILE A 1 93 ? 3.349 -2.183 -4.710 1.00 96.19 93 ILE A N 1
ATOM 734 C CA . ILE A 1 93 ? 3.942 -2.011 -3.384 1.00 96.19 93 ILE A CA 1
ATOM 735 C C . ILE A 1 93 ? 3.251 -0.905 -2.588 1.00 96.19 93 ILE A C 1
ATOM 737 O O . ILE A 1 93 ? 2.901 0.144 -3.136 1.00 96.19 93 ILE A O 1
ATOM 741 N N . GLU A 1 94 ? 3.047 -1.148 -1.292 1.00 97.69 94 GLU A N 1
ATOM 742 C CA . GLU A 1 94 ? 2.605 -0.132 -0.334 1.00 97.69 94 GLU A CA 1
ATOM 743 C C . GLU A 1 94 ? 3.773 0.792 0.044 1.00 97.69 94 GLU A C 1
ATOM 745 O O . GLU A 1 94 ? 4.802 0.341 0.544 1.00 97.69 94 GLU A O 1
ATOM 750 N N . LEU A 1 95 ? 3.613 2.098 -0.149 1.00 97.56 95 LEU A N 1
ATOM 751 C CA . LEU A 1 95 ? 4.591 3.118 0.246 1.00 97.56 95 LEU A CA 1
ATOM 752 C C . LEU A 1 95 ? 3.908 4.212 1.058 1.00 97.56 95 LEU A C 1
ATOM 754 O O . LEU A 1 95 ? 2.721 4.483 0.862 1.00 97.56 95 LEU A O 1
ATOM 758 N N . THR A 1 96 ? 4.641 4.901 1.930 1.00 97.69 96 THR A N 1
ATOM 759 C CA . THR A 1 96 ? 4.164 6.209 2.398 1.00 97.69 96 THR A CA 1
ATOM 760 C C . THR A 1 96 ? 4.360 7.255 1.298 1.00 97.69 96 THR A C 1
ATOM 762 O O . THR A 1 96 ? 5.305 7.179 0.507 1.00 97.69 96 THR A O 1
ATOM 765 N N . SER A 1 97 ? 3.503 8.281 1.255 1.00 97.31 97 SER A N 1
ATOM 766 C CA . SER A 1 97 ? 3.697 9.419 0.339 1.00 97.31 97 SER A CA 1
ATOM 767 C C . SER A 1 97 ? 5.080 10.078 0.511 1.00 97.31 97 SER A C 1
ATOM 769 O O . SER A 1 97 ? 5.695 10.537 -0.455 1.00 97.31 97 SER A O 1
ATOM 771 N N . THR A 1 98 ? 5.621 10.075 1.737 1.00 97.38 98 THR A N 1
ATOM 772 C CA . THR A 1 98 ? 6.980 10.557 2.028 1.00 97.38 98 THR A CA 1
ATOM 773 C C . THR A 1 98 ? 8.040 9.713 1.329 1.00 97.38 98 THR A C 1
ATOM 775 O O . THR A 1 98 ? 8.932 10.272 0.690 1.00 97.38 98 THR A O 1
ATOM 778 N N . GLU A 1 99 ? 7.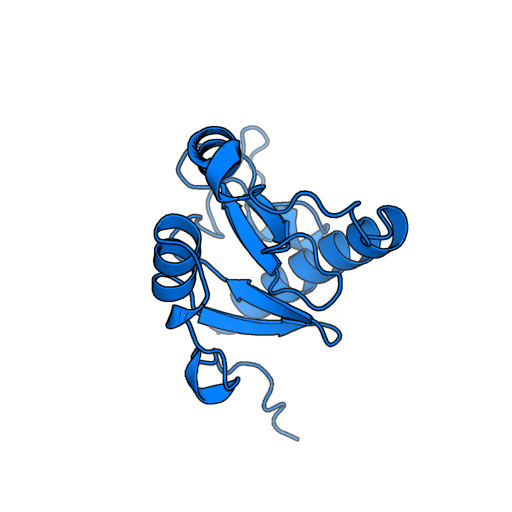954 8.384 1.428 1.00 97.62 99 GLU A N 1
ATOM 779 C CA . GLU A 1 99 ? 8.883 7.460 0.767 1.00 97.62 99 GLU A CA 1
ATOM 780 C C . GLU A 1 99 ? 8.800 7.593 -0.751 1.00 97.62 99 GLU A C 1
ATOM 782 O O . GLU A 1 99 ? 9.829 7.766 -1.404 1.00 97.62 99 GLU A O 1
ATOM 787 N N . HIS A 1 100 ? 7.586 7.610 -1.306 1.00 95.94 100 HIS A N 1
ATOM 788 C CA . HIS A 1 100 ? 7.383 7.753 -2.745 1.00 95.94 100 HIS A CA 1
ATOM 789 C C . HIS A 1 100 ? 8.006 9.052 -3.273 1.00 95.94 100 HIS A C 1
ATOM 791 O O . HIS A 1 100 ? 8.729 9.050 -4.270 1.00 95.94 100 HIS A O 1
ATOM 797 N N . LYS A 1 101 ? 7.821 10.168 -2.559 1.00 96.38 101 LYS A N 1
ATOM 798 C CA . LYS A 1 101 ? 8.445 11.446 -2.919 1.00 96.38 101 LYS A CA 1
ATOM 799 C C . LYS A 1 101 ? 9.966 11.421 -2.763 1.00 96.38 101 LYS A C 1
ATOM 801 O O . LYS A 1 101 ? 10.673 11.963 -3.612 1.00 96.38 101 LYS A O 1
ATOM 806 N N . LYS A 1 102 ? 10.477 10.835 -1.678 1.00 97.25 102 LYS A N 1
ATOM 807 C CA . LYS A 1 102 ? 11.914 10.786 -1.371 1.00 97.25 102 LYS A CA 1
ATOM 808 C C . LYS A 1 102 ? 12.685 9.967 -2.407 1.00 97.25 102 LYS A C 1
ATOM 810 O O . LYS A 1 102 ? 13.745 10.405 -2.842 1.00 97.25 102 LYS A O 1
ATOM 815 N N . TYR A 1 103 ? 12.129 8.830 -2.816 1.00 96.00 103 TYR A N 1
ATOM 816 C CA . TYR A 1 103 ? 12.750 7.870 -3.731 1.00 96.00 103 TYR A CA 1
ATOM 817 C C . TYR A 1 103 ? 12.151 7.911 -5.139 1.00 96.00 103 TYR A C 1
ATOM 819 O O . TYR A 1 103 ? 12.245 6.949 -5.895 1.00 96.00 103 TYR A O 1
ATOM 827 N N . TYR A 1 104 ? 11.548 9.041 -5.520 1.00 93.12 104 TYR A N 1
ATOM 828 C CA . TYR A 1 104 ? 10.858 9.203 -6.802 1.00 93.12 104 TYR A CA 1
ATOM 829 C C . TYR A 1 104 ? 11.708 8.759 -8.002 1.00 93.12 104 TYR A C 1
ATOM 831 O O . TYR A 1 104 ? 11.211 8.105 -8.912 1.00 93.12 104 TYR A O 1
ATOM 839 N N . LYS A 1 105 ? 13.006 9.094 -8.008 1.00 91.88 105 LYS A N 1
ATOM 840 C CA . LYS A 1 105 ? 13.908 8.728 -9.110 1.00 91.88 105 LYS A CA 1
ATOM 841 C C . LYS A 1 105 ? 14.145 7.222 -9.186 1.00 91.88 105 LYS A C 1
ATOM 843 O O . LYS A 1 105 ? 14.137 6.685 -10.286 1.00 91.88 105 LYS A O 1
ATOM 848 N N . ASP A 1 106 ? 14.325 6.570 -8.044 1.00 92.38 106 ASP A N 1
ATOM 849 C CA . ASP A 1 106 ? 14.578 5.131 -7.944 1.00 92.38 106 ASP A CA 1
ATOM 850 C C . ASP A 1 106 ? 13.318 4.314 -8.274 1.00 92.38 106 ASP A C 1
ATOM 852 O O . ASP A 1 106 ? 13.399 3.261 -8.898 1.00 92.38 106 ASP A O 1
ATOM 856 N N . LEU A 1 107 ? 12.137 4.838 -7.930 1.00 90.19 107 LEU A N 1
ATOM 857 C CA . LEU A 1 107 ? 10.830 4.223 -8.197 1.00 90.19 107 LEU A CA 1
ATOM 858 C C . LEU A 1 107 ? 10.324 4.444 -9.637 1.00 90.19 107 LEU A C 1
ATOM 860 O O . LEU A 1 107 ? 9.386 3.772 -10.074 1.00 90.19 107 LEU A O 1
ATOM 864 N N . HIS A 1 108 ? 10.935 5.373 -10.380 1.00 88.06 108 HIS A N 1
ATOM 865 C CA . HIS A 1 108 ? 10.581 5.732 -11.758 1.00 88.06 108 HIS A CA 1
ATOM 866 C C . HIS A 1 108 ? 11.786 5.691 -12.715 1.00 88.06 108 HIS A C 1
ATOM 868 O O . HIS A 1 108 ? 11.929 6.543 -13.594 1.00 88.06 108 HIS A O 1
ATOM 874 N N . LEU A 1 109 ? 12.665 4.694 -12.564 1.00 81.00 109 LEU A N 1
ATOM 875 C CA . LEU A 1 109 ? 13.827 4.507 -13.447 1.00 81.00 109 LEU A CA 1
ATOM 876 C C . LEU A 1 109 ? 13.450 4.099 -14.883 1.00 81.00 109 LEU A C 1
ATOM 878 O O . LEU A 1 109 ? 14.222 4.334 -15.818 1.00 81.00 109 LEU A O 1
ATOM 882 N N . SER A 1 110 ? 12.282 3.482 -15.084 1.00 70.38 110 SER A N 1
ATOM 883 C CA . SER A 1 110 ? 11.820 3.064 -16.407 1.00 70.38 110 SER A CA 1
ATOM 884 C C . SER A 1 110 ? 11.473 4.273 -17.279 1.00 70.38 110 SER A C 1
ATOM 886 O O . SER A 1 110 ? 10.655 5.111 -16.921 1.00 70.38 110 SER A O 1
ATOM 888 N N . LYS A 1 111 ? 12.057 4.335 -18.482 1.00 60.88 111 LYS A N 1
ATOM 889 C CA . LYS A 1 111 ? 11.690 5.313 -19.527 1.00 60.88 111 LYS A CA 1
ATOM 890 C C . LYS A 1 111 ? 10.494 4.868 -20.381 1.00 60.88 111 LYS A C 1
ATOM 892 O O . LYS A 1 111 ? 10.250 5.459 -21.430 1.00 60.88 111 LYS A O 1
ATOM 897 N N . LYS A 1 112 ? 9.816 3.784 -19.994 1.00 65.50 112 LYS A N 1
ATOM 898 C CA . LYS A 1 112 ? 8.639 3.284 -20.708 1.00 65.50 112 LYS A CA 1
ATOM 899 C C . LYS A 1 112 ? 7.462 4.226 -20.454 1.00 65.50 112 LYS A C 1
ATOM 901 O O . LYS A 1 112 ? 7.369 4.837 -19.392 1.00 65.50 112 LYS A O 1
ATOM 906 N N . GLU A 1 113 ? 6.569 4.351 -21.430 1.00 66.31 113 GLU A N 1
ATOM 907 C CA . GLU A 1 113 ? 5.268 4.954 -21.151 1.00 66.31 113 GLU A CA 1
ATOM 908 C C . GLU A 1 113 ? 4.505 4.055 -20.177 1.00 66.31 113 GLU A C 1
ATOM 910 O O . GLU A 1 113 ? 4.609 2.832 -20.237 1.00 66.31 113 GLU A O 1
ATOM 915 N N . SER A 1 114 ? 3.764 4.663 -19.250 1.00 69.00 114 SER A N 1
ATOM 916 C CA . SER A 1 114 ? 2.974 3.897 -18.291 1.00 69.00 114 SER A CA 1
ATOM 917 C C . SER A 1 114 ? 1.879 3.123 -19.020 1.00 69.00 114 SER A C 1
ATOM 919 O O . SER A 1 114 ? 1.005 3.722 -19.642 1.00 69.00 114 SER A O 1
ATOM 921 N N . GLU A 1 115 ? 1.885 1.802 -18.867 1.00 72.81 115 GLU A N 1
ATOM 922 C CA . GLU A 1 115 ? 0.854 0.910 -19.416 1.00 72.81 115 GLU A CA 1
ATOM 923 C C . GLU A 1 115 ? -0.414 0.874 -18.534 1.00 72.81 115 GLU A C 1
ATOM 925 O O . GLU A 1 115 ? -1.392 0.191 -18.835 1.00 72.81 115 GLU A O 1
ATOM 930 N N . ILE A 1 116 ? -0.434 1.644 -17.438 1.00 75.62 116 ILE A N 1
ATOM 931 C CA . ILE A 1 116 ? -1.468 1.567 -16.405 1.00 75.62 116 ILE A CA 1
ATOM 932 C C . ILE A 1 116 ? -2.738 2.298 -16.850 1.00 75.62 116 ILE A C 1
ATOM 934 O O . ILE A 1 116 ? -2.790 3.530 -16.953 1.00 75.62 116 ILE A O 1
ATOM 938 N N . ASN A 1 117 ? -3.838 1.553 -16.966 1.00 84.62 117 ASN A N 1
ATOM 939 C CA . ASN A 1 117 ? -5.168 2.147 -17.051 1.00 84.62 117 ASN A CA 1
ATOM 940 C C . ASN A 1 117 ? -5.562 2.760 -15.695 1.00 84.62 117 ASN A C 1
ATOM 942 O O . ASN A 1 117 ? -5.966 2.065 -14.762 1.00 84.62 117 ASN A O 1
ATOM 946 N N . ARG A 1 118 ? -5.502 4.092 -15.598 1.00 85.56 118 ARG A N 1
ATOM 947 C CA . ARG A 1 118 ? -5.772 4.840 -14.355 1.00 85.56 118 ARG A CA 1
ATOM 948 C C . ARG A 1 118 ? -7.162 4.592 -13.768 1.00 85.56 118 ARG A C 1
ATOM 950 O O . ARG A 1 118 ? -7.311 4.581 -12.549 1.00 85.56 118 ARG A O 1
ATOM 957 N N . SER A 1 119 ? -8.185 4.418 -14.606 1.00 89.75 119 SER A N 1
ATOM 958 C CA . SER A 1 119 ? -9.550 4.167 -14.129 1.00 89.75 119 SER A CA 1
ATOM 959 C C . SER A 1 119 ? -9.660 2.773 -13.512 1.00 89.75 119 SER A C 1
ATOM 961 O O . SER A 1 119 ? -10.133 2.635 -12.381 1.00 89.75 119 SER A O 1
ATOM 963 N N . ALA A 1 120 ? -9.126 1.763 -14.207 1.00 90.25 120 ALA A N 1
ATOM 964 C CA . ALA A 1 120 ? -9.069 0.393 -13.707 1.00 90.25 120 ALA A CA 1
ATOM 965 C C . ALA A 1 120 ? -8.233 0.301 -12.422 1.00 90.25 120 ALA A C 1
ATOM 967 O O . ALA A 1 120 ? -8.670 -0.302 -11.443 1.00 90.25 120 ALA A O 1
ATOM 968 N N . PHE A 1 121 ? -7.087 0.984 -12.372 1.00 90.56 121 PHE A N 1
ATOM 969 C CA . PHE A 1 121 ? -6.246 1.010 -11.180 1.00 90.56 121 PHE A CA 1
ATOM 970 C C . PHE A 1 121 ? -6.924 1.702 -9.994 1.00 90.56 121 PHE A C 1
ATOM 972 O O . PHE A 1 121 ? -6.837 1.226 -8.866 1.00 90.56 121 PHE A O 1
ATOM 979 N N . ASN A 1 122 ? -7.670 2.785 -10.224 1.00 92.50 122 ASN A N 1
ATOM 980 C CA . ASN A 1 122 ? -8.447 3.423 -9.164 1.00 92.50 122 ASN A CA 1
ATOM 981 C C . ASN A 1 122 ? -9.540 2.499 -8.606 1.00 92.50 122 ASN A C 1
ATOM 983 O O . ASN A 1 122 ? -9.782 2.504 -7.396 1.00 92.50 122 ASN A O 1
ATOM 987 N N . ALA A 1 123 ? -10.187 1.702 -9.460 1.00 94.38 123 ALA A N 1
ATOM 988 C CA . ALA A 1 123 ? -11.151 0.696 -9.023 1.00 94.38 123 ALA A CA 1
ATOM 989 C C . ALA A 1 123 ? -10.469 -0.416 -8.210 1.00 94.38 123 ALA A C 1
ATOM 991 O O . ALA A 1 123 ? -10.923 -0.719 -7.103 1.00 94.38 123 ALA A O 1
ATOM 992 N N . PHE A 1 124 ? -9.344 -0.943 -8.708 1.00 94.94 124 PHE A N 1
ATOM 993 C CA . PHE A 1 124 ? -8.507 -1.912 -8.001 1.00 94.94 124 PHE A CA 1
ATOM 994 C C . PHE A 1 124 ? -8.088 -1.390 -6.625 1.00 94.94 124 PHE A C 1
ATOM 996 O O . PHE A 1 124 ? -8.372 -2.033 -5.624 1.00 94.94 124 PHE A O 1
ATOM 1003 N N . ARG A 1 125 ? -7.511 -0.185 -6.545 1.00 96.12 125 ARG A N 1
ATOM 1004 C CA . ARG A 1 125 ? -7.037 0.435 -5.298 1.00 96.12 125 ARG A CA 1
ATOM 1005 C C . ARG A 1 125 ? -8.133 0.511 -4.235 1.00 96.12 125 ARG A C 1
ATOM 1007 O O . ARG A 1 125 ? -7.900 0.188 -3.075 1.00 96.12 125 ARG A O 1
ATOM 1014 N N . ARG A 1 126 ? -9.345 0.926 -4.617 1.00 97.00 126 ARG A N 1
ATOM 1015 C CA . ARG A 1 126 ? -10.481 0.981 -3.682 1.00 97.00 126 ARG A CA 1
ATOM 1016 C C . ARG A 1 126 ? -10.896 -0.408 -3.204 1.00 97.00 126 ARG A C 1
ATOM 1018 O O . ARG A 1 126 ? -11.259 -0.556 -2.041 1.00 97.00 126 ARG A O 1
ATOM 1025 N N . ASN A 1 127 ? -10.877 -1.403 -4.089 1.00 96.88 127 ASN A N 1
ATOM 1026 C CA . ASN A 1 127 ? -11.196 -2.784 -3.732 1.00 96.88 127 ASN A CA 1
ATOM 1027 C C . ASN A 1 127 ? -10.119 -3.399 -2.829 1.00 96.88 127 ASN A C 1
ATOM 1029 O O . ASN A 1 127 ? -10.449 -4.047 -1.840 1.00 96.88 127 ASN A O 1
ATOM 1033 N N . TYR A 1 128 ? -8.851 -3.128 -3.139 1.00 97.31 128 TYR A N 1
ATOM 1034 C CA . TYR A 1 128 ? -7.690 -3.542 -2.368 1.00 97.31 128 TYR A CA 1
ATOM 1035 C C . TYR A 1 128 ? -7.820 -3.107 -0.910 1.00 97.31 128 TYR A C 1
ATOM 1037 O O . TYR A 1 128 ? -7.836 -3.962 -0.033 1.00 97.31 128 TYR A O 1
ATOM 1045 N N . TYR A 1 129 ? -8.037 -1.815 -0.636 1.00 98.00 129 TYR A N 1
ATOM 1046 C CA . TYR A 1 129 ? -8.170 -1.350 0.750 1.00 98.00 129 TYR A CA 1
ATOM 1047 C C . TYR A 1 129 ? -9.349 -1.997 1.487 1.00 98.00 129 TYR A C 1
ATOM 1049 O O . TYR A 1 129 ? -9.230 -2.330 2.662 1.00 98.00 129 TYR A O 1
ATOM 1057 N N . LYS A 1 130 ? -10.465 -2.271 0.804 1.00 97.69 130 LYS A N 1
ATOM 1058 C CA . LYS A 1 130 ? -11.594 -2.982 1.424 1.00 97.69 130 LYS A CA 1
ATOM 1059 C C . LYS A 1 130 ? -11.258 -4.423 1.792 1.00 97.69 130 LYS A C 1
ATOM 1061 O O . LYS A 1 130 ? -11.711 -4.899 2.827 1.00 97.69 130 LYS A O 1
ATOM 1066 N N . LYS A 1 131 ? -10.498 -5.127 0.950 1.00 95.81 131 LYS A N 1
ATOM 1067 C CA . LYS A 1 131 ? -10.008 -6.480 1.253 1.00 95.81 131 LYS A CA 1
ATOM 1068 C C . LYS A 1 131 ? -8.990 -6.448 2.385 1.00 95.81 131 LYS A C 1
ATOM 1070 O O . LYS A 1 131 ? -9.152 -7.180 3.355 1.00 95.81 131 LYS A O 1
ATOM 1075 N N . ARG A 1 132 ? -8.068 -5.486 2.330 1.00 95.44 132 ARG A N 1
ATOM 1076 C CA . ARG A 1 132 ? -7.076 -5.228 3.369 1.00 95.44 132 ARG A CA 1
ATOM 1077 C C . ARG A 1 132 ? -7.711 -4.988 4.738 1.00 95.44 132 ARG A C 1
ATOM 1079 O O . ARG A 1 132 ? -7.248 -5.534 5.730 1.00 95.44 132 ARG A O 1
ATOM 1086 N N . ALA A 1 133 ? -8.806 -4.229 4.797 1.00 96.25 133 ALA A N 1
ATOM 1087 C CA . ALA A 1 133 ? -9.573 -4.043 6.028 1.00 96.25 133 ALA A CA 1
ATOM 1088 C C . ALA A 1 133 ? -10.133 -5.365 6.574 1.00 96.25 133 ALA A C 1
ATOM 1090 O O . ALA A 1 133 ? -9.977 -5.644 7.758 1.00 96.25 133 ALA A O 1
ATOM 1091 N N . LYS A 1 134 ? -10.738 -6.193 5.713 1.00 94.44 134 LYS A N 1
ATOM 1092 C CA . LYS A 1 134 ? -11.304 -7.492 6.110 1.00 94.44 134 LYS A CA 1
ATOM 1093 C C . LYS A 1 134 ? -10.240 -8.463 6.617 1.00 94.44 134 LYS A C 1
ATOM 1095 O O . LYS A 1 134 ? -10.488 -9.181 7.579 1.00 94.44 134 LYS A O 1
ATOM 1100 N N . GLU A 1 135 ? -9.066 -8.496 5.988 1.00 92.00 135 GLU A N 1
ATOM 1101 C CA . GLU A 1 135 ? -7.915 -9.271 6.479 1.00 92.00 135 GLU A CA 1
ATOM 1102 C C . GLU A 1 135 ? -7.565 -8.862 7.913 1.00 92.00 135 GLU A C 1
ATOM 1104 O O . GLU A 1 135 ? -7.544 -9.696 8.816 1.00 92.00 135 GLU A O 1
ATOM 1109 N N . LEU A 1 136 ? -7.396 -7.558 8.138 1.00 91.69 136 LEU A N 1
ATOM 1110 C CA . LEU A 1 136 ? -7.012 -7.005 9.435 1.00 91.69 136 LEU A CA 1
ATOM 1111 C C . LEU A 1 136 ? -8.087 -7.187 10.513 1.00 91.69 136 LEU A C 1
ATOM 1113 O O . LEU A 1 136 ? -7.746 -7.248 11.692 1.00 91.69 136 LEU A O 1
ATOM 1117 N N . GLU A 1 137 ? -9.370 -7.248 10.156 1.00 90.00 137 GLU A N 1
ATOM 1118 C CA . GLU A 1 137 ? -10.443 -7.616 11.091 1.00 90.00 137 GLU A CA 1
ATOM 1119 C C . GLU A 1 137 ? -10.281 -9.060 11.565 1.00 90.00 137 GLU A C 1
ATOM 1121 O O . GLU A 1 137 ? -10.319 -9.323 12.771 1.00 90.00 137 GLU A O 1
ATOM 1126 N N . ASN A 1 138 ? -10.034 -9.971 10.621 1.00 82.62 138 ASN A N 1
ATOM 1127 C CA . ASN A 1 138 ? -9.942 -11.407 10.865 1.00 82.62 138 ASN A CA 1
ATOM 1128 C C . ASN A 1 138 ? -8.665 -11.822 11.615 1.00 82.62 138 ASN A C 1
ATOM 1130 O O . ASN A 1 138 ? -8.668 -12.858 12.267 1.00 82.62 138 ASN A O 1
ATOM 1134 N N . GLU A 1 139 ? -7.597 -11.021 11.577 1.00 70.62 139 GLU A N 1
ATOM 1135 C CA . GLU A 1 139 ? -6.383 -11.231 12.390 1.00 70.62 139 GLU A CA 1
ATOM 1136 C C . GLU A 1 139 ? -6.597 -10.981 13.896 1.00 70.62 139 GLU A C 1
ATOM 1138 O O . GLU A 1 139 ? -5.748 -11.329 14.714 1.00 70.62 139 GLU A O 1
ATOM 1143 N N . THR A 1 140 ? -7.711 -10.350 14.277 1.00 51.34 140 THR A N 1
ATOM 1144 C CA . THR A 1 140 ? -8.048 -10.019 15.676 1.00 51.34 140 THR A CA 1
ATOM 1145 C C . THR A 1 140 ? -9.033 -10.997 16.329 1.00 51.34 140 THR A C 1
ATOM 1147 O O . THR A 1 140 ? -9.450 -10.741 17.460 1.00 51.34 140 THR A O 1
ATOM 1150 N N . ALA A 1 141 ? -9.412 -12.076 15.632 1.00 41.59 141 ALA A N 1
ATOM 1151 C CA . ALA A 1 141 ? -10.369 -13.089 16.087 1.00 41.59 141 ALA A CA 1
ATOM 1152 C C . ALA A 1 141 ? -9.693 -14.373 16.594 1.00 41.59 141 ALA A C 1
ATOM 1154 O O . ALA A 1 141 ? -8.675 -14.791 16.000 1.00 41.59 141 ALA A O 1
#

Radius of gyration: 15.05 Å; chains: 1; bounding box: 33×40×37 Å

Sequence (141 aa):
MKDISNQDLSASDLGIDLSVYNEIERQFLEESVFDVVDGKIVSKRNKIFDKNEKDGNNKSNLERMQEGNAPLCKDGMSMELHHLRQEDDGIIIELTSTEHKKYYKDLHLSKKESEINRSAFNAFRRNYYKKRAKELENETA